Protein 3TZD (pdb70)

Structure (mmCIF, N/CA/C/O backbone):
data_3TZD
#
_entry.id   3TZD
#
_cell.length_a   92.209
_cell.length_b   92.209
_cell.length_c   92.209
_cell.angle_alpha   90.00
_cell.angle_beta   90.00
_cell.angle_gamma   90.00
#
_symmetry.space_group_name_H-M   'I 2 3'
#
loop_
_entity.id
_entity.type
_entity.pdbx_description
1 polymer 'Chromobox protein homolog 3'
2 polymer 'Histone H1.4'
3 water water
#
loop_
_atom_site.group_PDB
_atom_site.id
_atom_site.type_symbol
_atom_site.label_atom_id
_atom_site.label_alt_id
_atom_site.label_comp_id
_atom_site.label_asym_id
_atom_site.label_entity_id
_atom_site.label_seq_id
_atom_site.pdbx_PDB_ins_code
_atom_site.Cartn_x
_atom_site.Cartn_y
_atom_site.Cartn_z
_atom_site.occupancy
_atom_site.B_iso_or_equiv
_atom_site.auth_seq_id
_atom_site.auth_comp_id
_atom_site.auth_asym_id
_atom_site.auth_atom_id
_atom_site.pdbx_PDB_model_num
ATOM 1 N N . LEU A 1 1 ? 22.440 27.682 9.547 1.00 30.09 24 LEU A N 1
ATOM 2 C CA . LEU A 1 1 ? 21.640 28.676 8.758 1.00 29.05 24 LEU A CA 1
ATOM 3 C C . LEU A 1 1 ? 22.518 29.826 8.256 1.00 28.87 24 LEU A C 1
ATOM 4 O O . LEU A 1 1 ? 22.463 30.225 7.094 1.00 28.90 24 LEU A O 1
ATOM 9 N N . TYR A 1 2 ? 23.333 30.363 9.151 1.00 29.33 25 TYR A N 1
ATOM 10 C CA . TYR A 1 2 ? 24.196 31.488 8.810 1.00 29.03 25 TYR A CA 1
ATOM 11 C C . TYR A 1 2 ? 25.280 31.152 7.755 1.00 28.53 25 TYR A C 1
ATOM 12 O O . TYR A 1 2 ? 25.893 32.064 7.191 1.00 26.30 25 TYR A O 1
ATOM 21 N N . PHE A 1 3 ? 25.484 29.855 7.474 1.00 27.70 26 PHE A N 1
ATOM 22 C CA . PHE A 1 3 ? 26.463 29.470 6.420 1.00 28.28 26 PHE A CA 1
ATOM 23 C C . PHE A 1 3 ? 25.848 28.999 5.123 1.00 28.20 26 PHE A C 1
ATOM 24 O O . PHE A 1 3 ? 26.565 28.642 4.172 1.00 28.80 26 PHE A O 1
ATOM 32 N N . GLN A 1 4 ? 24.518 29.038 5.064 1.00 26.05 27 GLN A N 1
ATOM 33 C CA . GLN A 1 4 ? 23.791 28.646 3.876 1.00 25.44 27 GLN A CA 1
ATOM 34 C C . GLN A 1 4 ? 23.812 29.762 2.833 1.00 23.05 27 GLN A C 1
ATOM 35 O O . GLN A 1 4 ? 24.245 30.887 3.134 1.00 20.38 27 GLN A O 1
ATOM 41 N N . GLY A 1 5 ? 23.388 29.404 1.615 1.00 21.80 28 GLY A N 1
ATOM 42 C CA . GLY A 1 5 ? 23.312 30.315 0.474 1.00 20.16 28 GLY A CA 1
ATOM 43 C C . GLY A 1 5 ? 24.709 30.557 -0.067 1.00 20.30 28 GLY A C 1
ATOM 44 O O . GLY A 1 5 ? 25.652 29.789 0.224 1.00 20.75 28 GLY A O 1
ATOM 45 N N . GLU A 1 6 ? 24.863 31.656 -0.798 1.00 18.12 29 GLU A N 1
ATOM 46 C CA . GLU A 1 6 ? 26.119 31.928 -1.476 1.00 18.37 29 GLU A CA 1
ATOM 47 C C . GLU A 1 6 ? 26.772 33.228 -1.019 1.00 15.92 29 GLU A C 1
ATOM 48 O O . GLU A 1 6 ? 26.095 34.180 -0.586 1.00 15.55 29 GLU A O 1
ATOM 54 N N . PHE A 1 7 ? 28.093 33.258 -1.139 1.00 14.80 30 PHE A N 1
ATOM 55 C CA . PHE A 1 7 ? 28.894 34.420 -0.728 1.00 14.70 30 PHE A CA 1
ATOM 56 C C . PHE A 1 7 ? 29.832 34.763 -1.876 1.00 13.95 30 PHE A C 1
ATOM 57 O O . PHE A 1 7 ? 30.168 33.880 -2.709 1.00 13.46 30 PHE A O 1
ATOM 65 N N . VAL A 1 8 ? 30.224 36.038 -1.941 1.00 12.93 31 VAL A N 1
ATOM 66 C CA . VAL A 1 8 ? 31.137 36.487 -2.993 1.00 14.12 31 VAL A CA 1
ATOM 67 C C . VAL A 1 8 ? 32.545 35.925 -2.757 1.00 13.76 31 VAL A C 1
ATOM 68 O O . VAL A 1 8 ? 33.095 36.028 -1.657 1.00 13.80 31 VAL A O 1
ATOM 72 N N . VAL A 1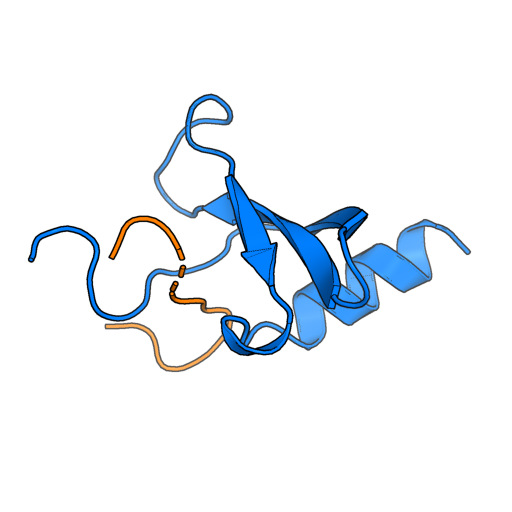 9 ? 33.098 35.352 -3.822 1.00 13.93 32 VAL A N 1
ATOM 73 C CA . VAL A 1 9 ? 34.483 34.856 -3.826 1.00 13.05 32 VAL A CA 1
ATOM 74 C C . VAL A 1 9 ? 35.429 35.951 -4.301 1.00 14.10 32 VAL A C 1
ATOM 75 O O . VAL A 1 9 ? 35.205 36.537 -5.356 1.00 13.85 32 VAL A O 1
ATOM 79 N N . GLU A 1 10 ? 36.475 36.225 -3.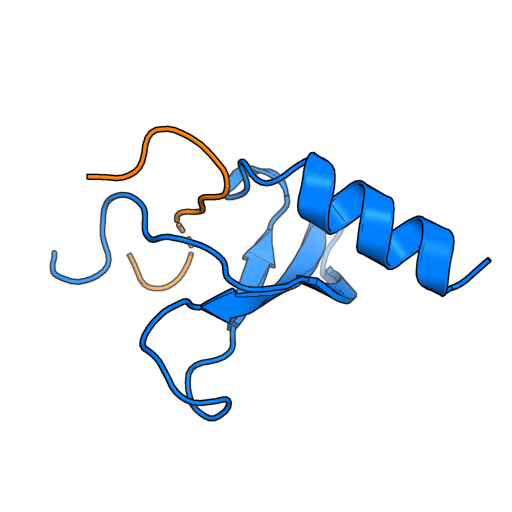522 1.00 14.25 33 GLU A N 1
ATOM 80 C CA . GLU A 1 10 ? 37.483 37.224 -3.933 1.00 15.19 33 GLU A CA 1
ATOM 81 C C . GLU A 1 10 ? 38.588 36.666 -4.862 1.00 15.13 33 GLU A C 1
ATOM 82 O O . GLU A 1 10 ? 38.934 37.294 -5.884 1.00 15.03 33 GLU A O 1
ATOM 88 N N A LYS A 1 11 ? 39.126 35.497 -4.535 0.25 14.75 34 LYS A N 1
ATOM 89 N N B LYS A 1 11 ? 39.111 35.491 -4.528 0.25 15.07 34 LYS A N 1
ATOM 90 N N C LYS A 1 11 ? 39.104 35.485 -4.474 0.50 16.18 34 LYS A N 1
ATOM 91 C CA A LYS A 1 11 ? 40.112 34.879 -5.414 0.25 13.50 34 LYS A CA 1
ATOM 92 C CA B LYS A 1 11 ? 40.142 34.884 -5.359 0.25 14.31 34 LYS A CA 1
ATOM 93 C CA C LYS A 1 11 ? 40.298 34.861 -5.069 0.50 16.23 34 LYS A CA 1
ATOM 94 C C A LYS A 1 11 ? 40.178 33.382 -5.167 0.25 13.32 34 LYS A C 1
ATOM 95 C C B LYS A 1 11 ? 40.248 33.383 -5.127 0.25 13.73 34 LYS A C 1
ATOM 96 C C C LYS A 1 11 ? 40.120 33.332 -5.144 0.50 14.31 34 LYS A C 1
ATOM 97 O O A LYS A 1 11 ? 39.760 32.878 -4.120 0.25 13.08 34 LYS A O 1
ATOM 98 O O B LYS A 1 11 ? 39.913 32.876 -4.055 0.25 13.50 34 LYS A O 1
ATOM 99 O O C LYS A 1 11 ? 39.463 32.747 -4.269 0.50 13.98 34 LYS A O 1
ATOM 115 N N . VAL A 1 12 ? 40.731 32.699 -6.156 1.00 13.54 35 VAL A N 1
ATOM 116 C CA . VAL A 1 12 ? 40.915 31.231 -6.136 1.00 13.27 35 VAL A CA 1
ATOM 117 C C . VAL A 1 12 ? 42.441 31.057 -6.014 1.00 13.12 35 VAL A C 1
ATOM 118 O O . VAL A 1 12 ? 43.198 31.626 -6.798 1.00 13.41 35 VAL A O 1
ATOM 122 N N . LEU A 1 13 ? 42.873 30.389 -4.951 1.00 12.45 36 LEU A N 1
ATOM 123 C CA . LEU A 1 13 ? 44.289 30.291 -4.602 1.00 11.93 36 LEU A CA 1
ATOM 124 C C . LEU A 1 13 ? 44.991 28.975 -4.892 1.00 12.18 36 LEU A C 1
ATOM 125 O O . LEU A 1 13 ? 46.214 28.930 -4.942 1.00 11.07 36 LEU A O 1
ATOM 130 N N . ASP A 1 14 ? 44.216 27.903 -4.995 1.00 12.78 37 ASP A N 1
ATOM 131 C CA . ASP A 1 14 ? 44.803 26.564 -5.134 1.00 12.28 37 ASP A CA 1
ATOM 132 C C . ASP A 1 14 ? 43.690 25.563 -5.483 1.00 12.74 37 ASP A C 1
ATOM 133 O O . ASP A 1 14 ? 42.492 25.895 -5.428 1.00 13.38 37 ASP A O 1
ATOM 138 N N . ARG A 1 15 ? 44.114 24.361 -5.870 1.00 12.83 38 ARG A N 1
ATOM 139 C CA . ARG A 1 15 ? 43.261 23.257 -6.245 1.00 12.86 38 ARG A CA 1
ATOM 140 C C . ARG A 1 15 ? 43.847 21.996 -5.619 1.00 13.15 38 ARG A C 1
ATOM 141 O O . ARG A 1 15 ? 45.064 21.824 -5.573 1.00 12.65 38 ARG A O 1
ATOM 149 N N . ARG A 1 16 ? 42.960 21.104 -5.174 1.00 13.44 39 ARG A N 1
ATOM 150 C CA . ARG A 1 16 ? 43.385 19.784 -4.697 1.00 12.18 39 ARG A CA 1
ATOM 151 C C . ARG A 1 16 ? 42.324 18.769 -5.043 1.00 12.82 39 ARG A C 1
ATOM 152 O O . ARG A 1 16 ? 41.204 19.130 -5.452 1.00 13.25 39 ARG A O 1
ATOM 160 N N . VAL A 1 17 ? 42.689 17.495 -4.828 1.00 12.89 40 VAL A N 1
ATOM 161 C CA . VAL A 1 17 ? 41.763 16.377 -4.995 1.00 13.77 40 VAL A CA 1
ATOM 162 C C . VAL A 1 17 ? 41.632 15.632 -3.657 1.00 14.19 40 VAL A C 1
ATOM 163 O O . VAL A 1 17 ? 42.645 15.287 -3.011 1.00 13.90 40 VAL A O 1
ATOM 167 N N . VAL A 1 18 ? 40.382 15.407 -3.246 1.00 15.57 41 VAL A N 1
ATOM 168 C CA . VAL A 1 18 ? 40.094 14.646 -2.039 1.00 17.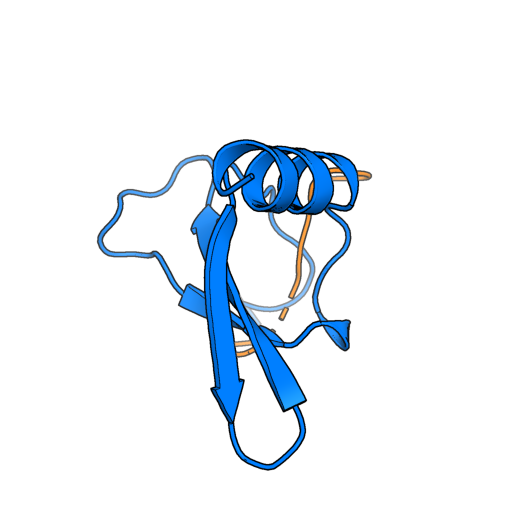10 41 VAL A CA 1
ATOM 169 C C . VAL A 1 18 ? 39.027 13.613 -2.373 1.00 17.62 41 VAL A C 1
ATOM 170 O O . VAL A 1 18 ? 37.909 13.970 -2.695 1.00 16.81 41 VAL A O 1
ATOM 174 N N A ASN A 1 19 ? 39.346 12.330 -2.281 0.50 18.05 42 ASN A N 1
ATOM 175 N N B ASN A 1 19 ? 39.437 12.349 -2.328 0.50 18.53 42 ASN A N 1
ATOM 176 C CA A ASN A 1 19 ? 38.294 11.286 -2.444 0.50 18.45 42 ASN A CA 1
ATOM 177 C CA B ASN A 1 19 ? 38.518 11.205 -2.478 0.50 19.90 42 ASN A CA 1
ATOM 178 C C A ASN A 1 19 ? 37.524 11.457 -3.755 0.50 18.04 42 ASN A C 1
ATOM 179 C C B ASN A 1 19 ? 37.626 11.344 -3.718 0.50 18.89 42 ASN A C 1
ATOM 180 O O A ASN A 1 19 ? 36.275 11.421 -3.807 0.50 17.77 42 ASN A O 1
ATOM 181 O O B ASN A 1 19 ? 36.398 11.174 -3.671 0.50 19.47 42 ASN A O 1
ATOM 190 N N . GLY A 1 20 ? 38.264 11.676 -4.836 1.00 18.06 43 GLY A N 1
ATOM 191 C CA . GLY A 1 20 ? 37.612 11.731 -6.133 1.00 17.42 43 GLY A CA 1
ATOM 192 C C . GLY A 1 20 ? 36.931 13.037 -6.494 1.00 17.95 43 GLY A C 1
ATOM 193 O O . GLY A 1 20 ? 36.353 13.177 -7.586 1.00 18.96 43 GLY A O 1
ATOM 194 N N . LYS A 1 21 ? 37.005 14.005 -5.590 1.00 17.78 44 LYS A N 1
ATOM 195 C CA . LYS A 1 21 ? 36.389 15.308 -5.815 1.00 18.00 44 LYS A CA 1
ATOM 196 C C . LYS A 1 21 ? 37.465 16.381 -5.901 1.00 16.93 44 LYS A C 1
ATOM 197 O O . LYS A 1 21 ? 38.384 16.375 -5.108 1.00 17.05 44 LYS A O 1
ATOM 203 N N . VAL A 1 22 ? 37.292 17.335 -6.806 1.00 16.48 45 VAL A N 1
ATOM 204 C CA . VAL A 1 22 ? 38.240 18.434 -6.946 1.00 15.77 45 VAL A CA 1
ATOM 205 C C . VAL A 1 22 ? 37.697 19.558 -6.062 1.00 15.49 45 VAL A C 1
ATOM 206 O O . VAL A 1 22 ? 36.487 19.870 -6.107 1.00 16.55 45 VAL A O 1
ATOM 210 N N . GLU A 1 23 ? 38.579 20.097 -5.239 1.00 13.79 46 GLU A N 1
ATOM 211 C CA . GLU A 1 23 ? 38.260 21.270 -4.394 1.00 13.48 46 GLU A CA 1
ATOM 212 C C . GLU A 1 23 ? 39.186 22.428 -4.714 1.00 13.72 46 GLU A C 1
ATOM 213 O O . GLU A 1 23 ? 40.343 22.196 -5.124 1.00 13.78 46 GLU A O 1
ATOM 219 N N . TYR A 1 24 ? 38.661 23.656 -4.575 1.00 12.79 47 TYR A N 1
ATOM 220 C CA . TYR A 1 24 ? 39.471 24.875 -4.755 1.00 12.39 47 TYR A CA 1
ATOM 221 C C . TYR A 1 24 ? 39.554 25.638 -3.447 1.00 12.83 47 TYR A C 1
ATOM 222 O O . TYR A 1 24 ? 38.572 25.678 -2.692 1.00 12.27 47 TYR A O 1
ATOM 231 N N . PHE A 1 25 ? 40.723 26.242 -3.189 1.00 12.17 48 PHE A N 1
ATOM 232 C CA . PHE A 1 25 ? 40.964 26.999 -1.939 1.00 11.35 48 PHE A CA 1
ATOM 233 C C . PHE A 1 25 ? 40.593 28.462 -2.219 1.00 11.59 48 PHE A C 1
ATOM 234 O O . PHE A 1 25 ? 41.139 29.065 -3.159 1.00 12.10 48 PHE A O 1
ATOM 242 N N . LEU A 1 26 ? 39.632 28.991 -1.461 1.00 11.24 49 LEU A N 1
ATOM 243 C CA . LEU A 1 26 ? 39.020 30.291 -1.777 1.00 12.29 49 LEU A CA 1
ATOM 244 C C . LEU A 1 26 ? 39.327 31.326 -0.703 1.00 12.93 49 LEU A C 1
ATOM 245 O O . LEU A 1 26 ? 39.297 31.016 0.488 1.00 12.87 49 LEU A O 1
ATOM 250 N N . LYS A 1 27 ? 39.590 32.540 -1.157 1.00 11.47 50 LYS A N 1
ATOM 251 C CA . LYS A 1 27 ? 39.553 33.728 -0.288 1.00 14.02 50 LYS A CA 1
ATOM 252 C C . LYS A 1 27 ? 38.193 34.376 -0.498 1.00 13.73 50 LYS A C 1
ATOM 253 O O . LYS A 1 27 ? 37.823 34.651 -1.625 1.00 13.62 50 LYS A O 1
ATOM 259 N N . TRP A 1 28 ? 37.457 34.606 0.583 1.00 13.92 51 TRP A N 1
ATOM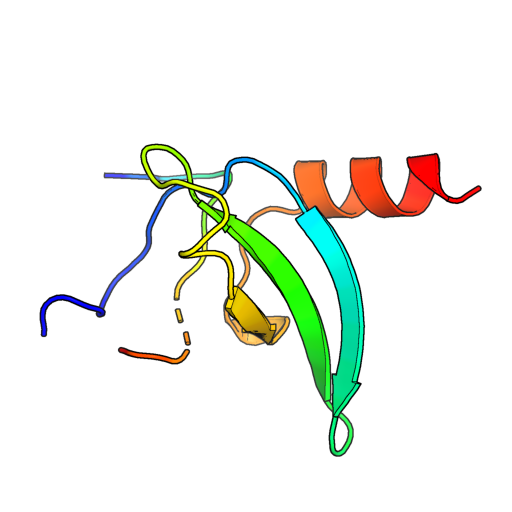 260 C CA . TRP A 1 28 ? 36.109 35.152 0.474 1.00 13.85 51 TRP A CA 1
ATOM 261 C C . TRP A 1 28 ? 36.150 36.667 0.621 1.00 14.50 51 TRP A C 1
ATOM 262 O O . TRP A 1 28 ? 36.872 37.204 1.489 1.00 15.32 51 TRP A O 1
ATOM 273 N N . LYS A 1 29 ? 35.390 37.340 -0.232 1.00 13.52 52 LYS A N 1
ATOM 274 C CA . LYS A 1 29 ? 35.338 38.824 -0.196 1.00 14.64 52 LYS A CA 1
ATOM 275 C C . LYS A 1 29 ? 34.834 39.313 1.156 1.00 15.03 52 LYS A C 1
ATOM 276 O O . LYS A 1 29 ? 33.849 38.776 1.707 1.00 15.03 52 LYS A O 1
ATOM 282 N N . GLY A 1 30 ? 35.528 40.301 1.729 1.00 15.26 53 GLY A N 1
ATOM 283 C CA . GLY A 1 30 ? 35.115 40.826 3.034 1.00 16.48 53 GLY A CA 1
ATOM 284 C C . GLY A 1 30 ? 35.686 40.084 4.234 1.00 17.00 53 GLY A C 1
ATOM 285 O O . GLY A 1 30 ? 35.521 40.526 5.393 1.00 16.47 53 GLY A O 1
ATOM 286 N N . PHE A 1 31 ? 36.334 38.941 3.980 1.00 15.91 54 PHE A N 1
ATOM 287 C CA . PHE A 1 31 ? 36.873 38.140 5.075 1.00 16.55 54 PHE A CA 1
ATOM 288 C C . PHE A 1 31 ? 38.390 38.158 4.995 1.00 17.48 54 PHE A C 1
ATOM 289 O O . PHE A 1 31 ? 38.946 38.463 3.944 1.00 20.33 54 PHE A O 1
ATOM 297 N N . THR A 1 32 ? 39.051 37.832 6.101 1.00 16.61 55 THR A N 1
ATOM 298 C CA . THR A 1 32 ? 40.512 37.726 6.098 1.00 16.87 55 THR A CA 1
ATOM 299 C C . THR A 1 32 ? 40.911 36.330 5.592 1.00 15.98 55 THR A C 1
ATOM 300 O O . THR A 1 32 ? 40.052 35.441 5.440 1.00 14.31 55 THR A O 1
ATOM 304 N N . ASP A 1 33 ? 42.207 36.166 5.325 1.00 16.18 56 ASP A N 1
ATOM 305 C CA . ASP A 1 33 ? 42.775 34.849 4.933 1.00 16.13 56 ASP A CA 1
ATOM 306 C C . ASP A 1 33 ? 42.456 33.731 5.923 1.00 15.72 56 ASP A C 1
ATOM 307 O O . ASP A 1 33 ? 42.338 32.539 5.560 1.00 14.14 56 ASP A O 1
ATOM 312 N N . ALA A 1 34 ? 42.283 34.107 7.192 1.00 15.83 57 ALA A N 1
ATOM 313 C CA . ALA A 1 34 ? 41.974 33.108 8.215 1.00 16.43 57 ALA A CA 1
ATOM 314 C C . ALA A 1 34 ? 40.678 32.370 7.890 1.00 16.17 57 ALA A C 1
ATOM 315 O O . ALA A 1 34 ? 40.494 31.222 8.340 1.00 17.11 57 ALA A O 1
ATOM 317 N N . ASP A 1 35 ? 39.780 33.023 7.139 1.00 15.04 58 ASP A N 1
ATOM 318 C CA . ASP A 1 35 ? 38.498 32.408 6.772 1.00 15.27 58 ASP A CA 1
ATOM 319 C C . ASP A 1 35 ? 38.496 31.671 5.447 1.00 13.83 58 ASP A C 1
ATOM 320 O O . ASP A 1 35 ? 37.443 31.237 4.981 1.00 13.33 58 ASP A O 1
ATOM 325 N N . ASN A 1 36 ? 39.680 31.498 4.865 1.00 11.96 59 ASN A N 1
ATOM 326 C CA . ASN A 1 36 ? 39.761 30.825 3.583 1.00 13.51 59 ASN A CA 1
ATOM 327 C C . ASN A 1 36 ? 39.275 29.391 3.777 1.00 12.42 59 ASN A C 1
ATOM 328 O O . ASN A 1 36 ? 39.518 28.797 4.832 1.00 12.46 59 ASN A O 1
ATOM 333 N N . THR A 1 37 ? 38.566 28.869 2.780 1.00 11.65 60 THR A N 1
ATOM 334 C CA . THR A 1 37 ? 38.157 27.447 2.839 1.00 12.03 60 THR A CA 1
ATOM 335 C C . THR A 1 37 ? 38.336 26.706 1.534 1.00 10.81 60 THR A C 1
ATOM 336 O O . THR A 1 37 ? 38.397 27.326 0.472 1.00 12.70 60 THR A O 1
ATOM 340 N N . TRP A 1 38 ? 38.400 25.385 1.634 1.00 12.28 61 TRP A N 1
ATOM 341 C CA . TRP A 1 38 ? 38.381 24.534 0.458 1.00 12.05 61 TRP A CA 1
ATOM 342 C C . TRP A 1 38 ? 36.944 24.166 0.168 1.00 13.10 61 TRP A C 1
ATOM 343 O O . TRP A 1 38 ? 36.216 23.761 1.092 1.00 15.20 61 TRP A O 1
ATOM 354 N N . GLU A 1 39 ? 36.554 24.291 -1.096 1.00 12.87 62 GLU A N 1
ATOM 355 C CA . GLU A 1 39 ? 35.169 24.010 -1.503 1.00 13.63 62 GLU A CA 1
ATOM 356 C C . GLU A 1 39 ? 35.164 23.113 -2.735 1.00 14.37 62 GLU A C 1
ATOM 357 O O . GLU A 1 39 ? 35.939 23.336 -3.659 1.00 14.70 62 GLU A O 1
ATOM 363 N N . PRO A 1 40 ? 34.228 22.144 -2.782 1.00 15.34 63 PRO A N 1
ATOM 364 C CA . PRO A 1 40 ? 34.165 21.286 -3.955 1.00 16.08 63 PRO A CA 1
ATOM 365 C C . PRO A 1 40 ? 33.614 22.020 -5.173 1.00 17.15 63 PRO A C 1
ATOM 366 O O . PRO A 1 40 ? 32.840 22.983 -5.042 1.00 15.24 63 PRO A O 1
ATOM 370 N N . GLU A 1 41 ? 34.052 21.586 -6.357 1.00 17.80 64 GLU A N 1
ATOM 371 C CA . GLU A 1 41 ? 33.566 22.127 -7.639 1.00 20.72 64 GLU A CA 1
ATOM 372 C C . GLU A 1 41 ? 32.072 22.439 -7.685 1.00 20.49 64 GLU A C 1
ATOM 373 O O . GLU A 1 41 ? 31.655 23.498 -8.201 1.00 21.19 64 GLU A O 1
ATOM 379 N N . GLU A 1 42 ? 31.265 21.498 -7.203 1.00 21.13 65 GLU A N 1
ATOM 380 C CA . GLU A 1 42 ? 29.782 21.639 -7.233 1.00 21.91 65 GLU A CA 1
ATOM 381 C C . GLU A 1 42 ? 29.286 22.868 -6.446 1.00 21.82 65 GLU A C 1
ATOM 382 O O . GLU A 1 42 ? 28.146 23.327 -6.661 1.00 22.01 65 GLU A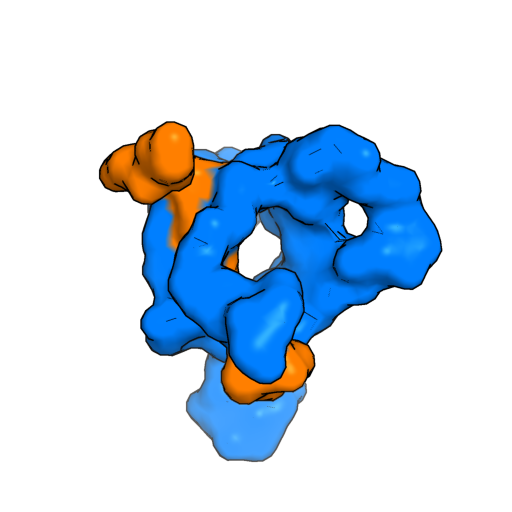 O 1
ATOM 388 N N . ASN A 1 43 ? 30.120 23.379 -5.532 1.00 19.32 66 ASN A N 1
ATOM 389 C CA . ASN A 1 43 ? 29.754 24.567 -4.709 1.00 18.82 66 ASN A CA 1
ATOM 390 C C . ASN A 1 43 ? 30.053 25.872 -5.424 1.00 18.77 66 ASN A C 1
ATOM 391 O O . ASN A 1 43 ? 29.634 26.962 -4.970 1.00 18.06 66 ASN A O 1
ATOM 396 N N . LEU A 1 44 ? 30.817 25.801 -6.514 1.00 18.10 67 LEU A N 1
ATOM 397 C CA . LEU A 1 44 ? 31.402 26.990 -7.129 1.00 17.69 67 LEU A CA 1
ATOM 398 C C . LEU A 1 44 ? 30.617 27.599 -8.281 1.00 18.47 67 LEU A C 1
ATOM 399 O O . LEU A 1 44 ? 30.111 26.872 -9.153 1.00 18.91 67 LEU A O 1
ATOM 404 N N . ASP A 1 45 ? 30.591 28.934 -8.315 1.00 16.96 68 ASP A N 1
ATOM 405 C CA . ASP A 1 45 ? 30.139 29.653 -9.487 1.00 17.50 68 ASP A CA 1
ATOM 406 C C . ASP A 1 45 ? 31.054 30.861 -9.712 1.00 17.61 68 ASP A C 1
ATOM 407 O O . ASP A 1 45 ? 30.636 32.032 -9.706 1.00 17.18 68 ASP A O 1
ATOM 412 N N . CYS A 1 46 ? 32.331 30.556 -9.912 1.00 17.82 69 CYS A N 1
ATOM 413 C CA . CYS A 1 46 ? 33.341 31.603 -10.124 1.00 17.78 69 CYS A CA 1
ATOM 414 C C . CYS A 1 46 ? 34.290 31.194 -11.244 1.00 18.13 69 CYS A C 1
ATOM 415 O O . CYS A 1 46 ? 35.531 31.157 -11.056 1.00 15.06 69 CYS A O 1
ATOM 418 N N . PRO A 1 47 ? 33.719 30.963 -12.437 1.00 18.85 70 PRO A N 1
ATOM 419 C CA . PRO A 1 47 ? 34.541 30.410 -13.530 1.00 19.18 70 PRO A CA 1
ATOM 420 C C . PRO A 1 47 ? 35.636 31.355 -14.007 1.00 17.92 70 PRO A C 1
ATOM 421 O O . PRO A 1 47 ? 36.732 30.884 -14.380 1.00 19.19 70 PRO A O 1
ATOM 425 N N . GLU A 1 48 ? 35.407 32.675 -13.963 1.00 18.46 71 GLU A N 1
ATOM 426 C CA . GLU A 1 48 ? 36.476 33.599 -14.361 1.00 20.48 71 GLU A CA 1
ATOM 427 C C . GLU A 1 48 ? 37.660 33.564 -13.380 1.00 18.73 71 GLU A C 1
ATOM 428 O O . GLU A 1 48 ? 38.823 33.626 -13.788 1.00 16.64 71 GLU A O 1
ATOM 434 N N . LEU A 1 49 ? 37.370 33.426 -12.086 1.00 17.18 72 LEU A N 1
ATOM 435 C CA . LEU A 1 49 ? 38.446 33.349 -11.116 1.00 16.63 72 LEU A CA 1
ATOM 436 C C . LEU A 1 49 ? 39.224 32.027 -11.228 1.00 15.51 72 LEU A C 1
ATOM 437 O O . LEU A 1 49 ? 40.473 32.019 -11.089 1.00 15.57 72 LEU A O 1
ATOM 442 N N . ILE A 1 50 ? 38.485 30.952 -11.494 1.00 15.84 73 ILE A N 1
ATOM 443 C CA . ILE A 1 50 ? 39.118 29.611 -11.679 1.00 16.25 73 ILE A CA 1
ATOM 444 C C . ILE A 1 50 ? 40.028 29.660 -12.914 1.00 17.48 73 ILE A C 1
ATOM 445 O O . ILE A 1 50 ? 41.200 29.257 -12.851 1.00 15.36 73 ILE A O 1
ATOM 450 N N . GLU A 1 51 ? 39.504 30.184 -14.019 1.00 17.95 74 GLU A N 1
ATOM 451 C CA . GLU A 1 51 ? 40.314 30.341 -15.235 1.00 20.55 74 GLU A CA 1
ATOM 452 C C . GLU A 1 51 ? 41.610 31.152 -15.031 1.00 20.28 74 GLU A C 1
ATOM 453 O O . GLU A 1 51 ? 42.703 30.725 -15.488 1.00 19.12 74 GLU A O 1
ATOM 459 N N . ALA A 1 52 ? 41.482 32.299 -14.360 1.00 18.37 75 ALA A N 1
ATOM 460 C CA . ALA A 1 52 ? 42.596 33.176 -14.058 1.00 19.04 75 ALA A CA 1
ATOM 461 C C . ALA A 1 52 ? 43.632 32.438 -13.204 1.00 18.08 75 ALA A C 1
ATOM 462 O O . ALA A 1 52 ? 44.833 32.567 -13.445 1.00 17.32 75 ALA A O 1
ATOM 464 N N . PHE A 1 53 ? 43.151 31.679 -12.210 1.00 17.01 76 PHE A N 1
ATOM 465 C CA . PHE A 1 53 ? 44.058 30.928 -11.339 1.00 16.22 76 PHE A CA 1
ATOM 466 C C . PHE A 1 53 ? 44.845 29.888 -12.165 1.00 16.00 76 PHE A C 1
ATOM 467 O O . PHE A 1 53 ? 46.090 29.844 -12.086 1.00 16.63 76 PHE A O 1
ATOM 475 N N . LEU A 1 54 ? 44.128 29.089 -12.954 1.00 15.43 77 LEU A N 1
ATOM 476 C CA . LEU A 1 54 ? 44.797 28.012 -13.745 1.00 17.59 77 LEU A CA 1
ATOM 477 C C . LEU A 1 54 ? 45.778 28.624 -14.776 1.00 18.49 77 LEU A C 1
ATOM 478 O O . LEU A 1 54 ? 46.914 28.138 -14.914 1.00 19.12 77 LEU A O 1
ATOM 483 N N . ASN A 1 55 ? 45.366 29.713 -15.433 1.00 20.16 78 ASN A N 1
ATOM 484 C CA . ASN A 1 55 ? 46.277 30.403 -16.370 1.00 21.40 78 ASN A CA 1
ATOM 485 C C . ASN A 1 55 ? 47.541 30.910 -15.690 1.00 21.46 78 ASN A C 1
ATOM 486 O O . ASN A 1 55 ? 48.634 30.821 -16.280 1.00 22.40 78 ASN A O 1
ATOM 491 N N . SER A 1 56 ? 47.395 31.392 -14.446 1.00 20.04 79 SER A N 1
ATOM 492 C CA . SER A 1 56 ? 48.495 31.934 -13.636 1.00 20.18 79 SER A CA 1
ATOM 493 C C . SER A 1 56 ? 49.555 30.887 -13.318 1.00 21.25 79 SER A C 1
ATOM 494 O O . SER A 1 56 ? 50.701 31.228 -13.028 1.00 21.19 79 SER A O 1
ATOM 497 N N . GLN A 1 57 ? 49.162 29.623 -13.380 1.00 21.88 80 GLN A N 1
ATOM 498 C CA . GLN A 1 57 ? 50.050 28.513 -13.031 1.00 24.03 80 GLN A CA 1
ATOM 499 C C . GLN A 1 57 ? 50.723 27.922 -14.266 1.00 27.44 80 GLN A C 1
ATOM 500 O O . GLN A 1 57 ? 51.624 27.095 -14.121 1.00 28.91 80 GLN A O 1
ATOM 506 N N . LYS A 1 58 ? 50.237 28.344 -15.440 1.00 29.65 81 LYS A N 1
ATOM 507 C CA . LYS A 1 58 ? 50.811 28.100 -16.801 1.00 32.12 81 LYS A CA 1
ATOM 508 C C . LYS A 1 58 ? 49.846 27.354 -17.720 1.00 33.74 81 LYS A C 1
ATOM 509 O O . LYS A 1 58 ? 48.893 27.939 -18.282 1.00 35.10 81 LYS A O 1
ATOM 511 N N . TYR B 2 1 ? 22.879 40.668 -2.927 1.00 13.15 18 TYR T N 1
ATOM 512 C CA . TYR B 2 1 ? 23.120 39.191 -2.879 1.00 13.51 18 TYR T CA 1
ATOM 513 C C . TYR B 2 1 ? 23.821 38.780 -4.176 1.00 14.15 18 TYR T C 1
ATOM 514 O O . 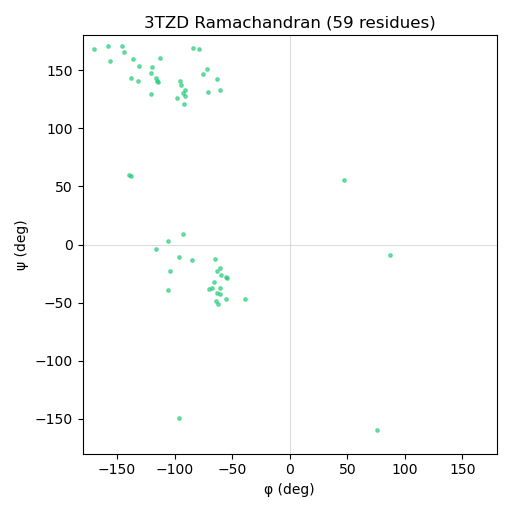TYR B 2 1 ? 23.480 39.288 -5.224 1.00 14.40 18 TYR T O 1
ATOM 523 N N . PRO B 2 2 ? 24.819 37.881 -4.103 1.00 15.43 19 PRO T N 1
ATOM 524 C CA . PRO B 2 2 ? 25.609 37.763 -5.361 1.00 16.12 19 PRO T CA 1
ATOM 525 C C . PRO B 2 2 ? 24.909 36.997 -6.468 1.00 15.36 19 PRO T C 1
ATOM 526 O O . PRO B 2 2 ? 24.165 36.044 -6.201 1.00 15.61 19 PRO T O 1
ATOM 530 N N . VAL B 2 3 ? 25.171 37.416 -7.697 1.00 16.94 20 VAL T N 1
ATOM 531 C CA . VAL B 2 3 ? 24.638 36.726 -8.861 1.00 19.00 20 VAL T CA 1
ATOM 532 C C . VAL B 2 3 ? 25.721 36.117 -9.757 1.00 18.44 20 VAL T C 1
ATOM 533 O O . VAL B 2 3 ? 25.395 35.459 -10.753 1.00 18.64 20 VAL T O 1
ATOM 537 N N . LYS B 2 4 ? 26.990 36.360 -9.416 1.00 19.17 21 LYS T N 1
ATOM 538 C CA . LYS B 2 4 ? 28.141 35.856 -10.167 1.00 19.99 21 LYS T CA 1
ATOM 539 C C . LYS B 2 4 ? 29.326 35.845 -9.222 1.00 18.79 21 LYS T C 1
ATOM 540 O O . LYS B 2 4 ? 29.217 36.431 -8.134 1.00 17.69 21 LYS T O 1
ATOM 546 N N . LYS B 2 5 ? 30.450 35.243 -9.641 1.00 16.16 22 LYS T N 1
ATOM 547 C CA . LYS B 2 5 ? 31.725 35.256 -8.808 1.00 16.62 22 LYS T CA 1
ATOM 548 C C . LYS B 2 5 ? 31.401 34.887 -7.349 1.00 14.30 22 LYS T C 1
ATOM 549 O O . LYS B 2 5 ? 31.693 35.626 -6.381 1.00 15.33 22 LYS T O 1
ATOM 555 N N . LYS B 2 6 ? 30.773 33.726 -7.197 1.00 14.09 23 LYS T N 1
ATOM 556 C CA . LYS B 2 6 ? 30.201 33.323 -5.905 1.00 13.99 23 LYS T CA 1
ATOM 557 C C . LYS B 2 6 ? 30.346 31.810 -5.661 1.00 14.97 23 LYS T C 1
ATOM 558 O O . LYS B 2 6 ? 30.649 31.072 -6.583 1.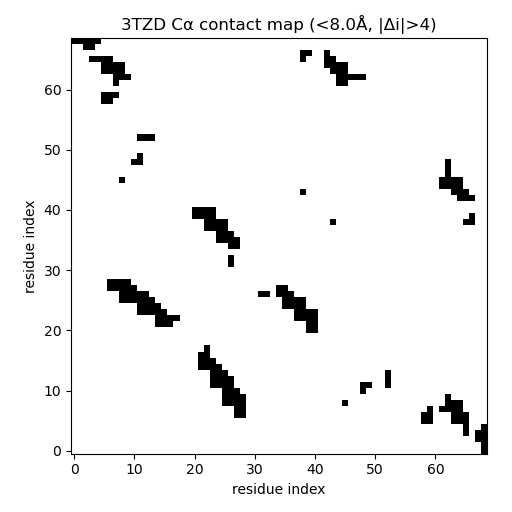00 14.24 23 LYS T O 1
ATOM 564 N N . ALA B 2 7 ? 30.141 31.389 -4.420 1.00 13.96 24 ALA T N 1
ATOM 565 C CA . ALA B 2 7 ? 30.165 29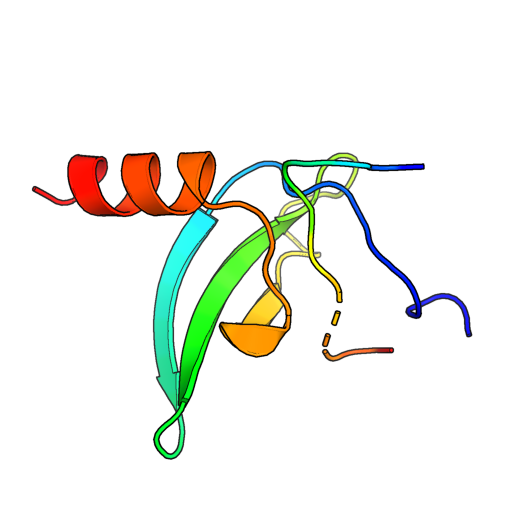.973 -4.054 1.00 15.29 24 ALA T CA 1
ATOM 566 C C . ALA B 2 7 ? 29.361 29.750 -2.783 1.00 16.43 24 ALA T C 1
ATOM 567 O O . ALA B 2 7 ? 29.132 30.670 -1.969 1.00 14.84 24 ALA T O 1
ATOM 569 N N . ARG B 2 8 ? 28.934 28.509 -2.630 1.00 17.50 25 ARG T N 1
ATOM 570 C CA . ARG B 2 8 ? 28.275 28.028 -1.438 1.00 21.90 25 ARG T CA 1
ATOM 571 C C . ARG B 2 8 ? 29.365 27.366 -0.591 1.00 20.64 25 ARG T C 1
ATOM 572 O O . ARG B 2 8 ? 30.491 27.155 -1.047 1.00 20.91 25 ARG T O 1
ATOM 591 N N . SER B 2 10 ? 30.676 24.478 2.232 1.00 25.11 27 SER T N 1
ATOM 592 C CA . SER B 2 10 ? 30.620 23.171 2.945 1.00 28.28 27 SER T CA 1
ATOM 593 C C . SER B 2 10 ? 30.087 23.313 4.366 1.00 29.22 27 SER T C 1
ATOM 594 O O . SER B 2 10 ? 29.275 22.480 4.799 1.00 29.32 27 SER T O 1
ATOM 597 N N . ALA B 2 11 ? 30.490 24.393 5.040 1.00 30.42 28 ALA T N 1
ATOM 598 C CA . ALA B 2 11 ? 29.975 24.789 6.385 1.00 31.65 28 ALA T CA 1
ATOM 599 C C . ALA B 2 11 ? 28.447 24.949 6.512 1.00 32.55 28 ALA T C 1
ATOM 600 O O . ALA B 2 11 ? 27.910 24.809 7.615 1.00 33.33 28 ALA T O 1
ATOM 602 N N . GLY B 2 12 ? 27.767 25.285 5.410 1.00 33.54 29 GLY T N 1
ATOM 603 C CA . GLY B 2 12 ? 26.303 25.340 5.363 1.00 35.24 29 GLY T CA 1
ATOM 604 C C . GLY B 2 12 ? 25.642 23.987 5.091 1.00 37.13 29 GLY T C 1
ATOM 605 O O . GLY B 2 12 ? 26.322 22.962 4.841 1.00 37.24 29 GLY T O 1
#

Radius of gyration: 11.57 Å; Cα contacts (8 Å, |Δi|>4): 119; chains: 2; bounding box: 29×30×26 Å

InterPro domains:
  IPR000953 Chromo/chromo shadow domain [PS50013] (30-88)
  IPR000953 Chromo/chromo shadow domain [PS50013] (121-179)
  IPR000953 Chromo/chromo shadow domain [SM00298] (29-81)
  IPR000953 Chromo/chromo shadow domain [SM00298] (120-172)
  IPR008251 Chromo shadow domain [PF01393] (117-176)
  IPR008251 Chromo shadow domain [SM00300] (115-177)
  IPR016197 Chromo-like domain superfamily [SSF54160] (20-79)
  IPR016197 Chromo-like domain superfamily [SSF54160] (112-177)
  IPR017984 Chromo domain subgroup [PR00504] (27-35)
  IPR017984 Chromo domain subgroup [PR00504] (40-54)
  IPR017984 Chromo domain subgroup [PR00504] (55-67)
  IPR023779 Chromo domain, conserved site [PS00598] (47-67)
  IPR023780 Chromo domain [PF00385] (30-78)
  IPR038033 Chromobox protein homologue 3, chromo domain [cd18652] (29-78)
  IPR051219 Heterochromatin-associated chromo domain-containing protein [PTHR22812] (11-183)

Foldseek 3Di:
DVPDDDFAFDAFADWDDDPHFIWTWTDGPPDDSVPIDTDTPVRDDCVVRVVVNVVVVD/DDDDPDDDPVD

Secondary structure (DSSP, 8-state):
-TT-S-EEEEEEEEEEEETTEEEEEEEETTS-GGG-EEEEGGGEE-HHHHHHHHHHH-/--SSSEE----

Solvent-accessible surface area: 4947 Å² total

GO terms:
  GO:0000775 chromosome, centromeric region (C, IDA)
  GO:0090575 RNA polymerase II transcription regulator complex (C, IDA)
  GO:0001221 transcription coregulator binding (F, IPI)
  GO:0062072 histone H3K9me2/3 reader activity (F, IDA)
  GO:0160267 histone H1K26me1 reader activity (F, IDA)
  GO:0160268 histone H1K26me2 reader activity (F, IDA)
  GO:0005515 protein binding (F, IPI)
  GO:0019899 enzyme binding (F, IPI)
  GO:0005654 nucleoplasm (C, TAS)
  GO:0042802 identical protein binding (F, IPI)
  GO:0000781 chromosome, telomeric region (C, HDA)
  GO:0045892 negative regulation of DNA-templated transcription (P, IMP)
  GO:1990226 histone methyltransferase binding (F, IPI)
  GO:0005654 nucleoplasm (C, IDA)
  GO:0016604 nuclear body (C, IDA)
  GO:0005634 nucleus (C, IDA)
  GO:0031507 heterochromatin formation (P, IDA)
  GO:0000785 chromatin (C, IDA)
  GO:0000791 euchromatin (C, IDA)
  GO:0000792 heterochromatin (C, IDA)

Organism: Homo sapiens (NCBI:txid9606)

B-factor: mean 19.51, std 6.63, range [5.8, 41.26]

Sequence (69 aa):
LYFQGEFVVEKKKVLDRRVVNNGKVEYFLKWKGFTDADNTWEPEENLDCPELIEAFLNSQKYPVKKKARSAG

CATH classification: 2.40.50.40

Nearest PDB structures (foldseek):
  3tzd-assembly1_A  TM=1.018E+00  e=5.425E-10  Homo sapiens
  3fdt-assembly1_A  TM=9.941E-01  e=1.438E-06  Homo sapiens
  8sii-assembly2_B  TM=9.219E-01  e=4.067E-05  Homo sapiens
  6v2r-assembly1_A  TM=9.401E-01  e=5.575E-05  Homo sapiens
  3gv6-assembly1_A  TM=9.086E-01  e=5.234E-05  Homo sapiens